Protein AF-A0AAV3A2L7-F1 (afdb_monomer)

Organism: Pyxicephalus adspersus (NCBI:txid30357)

Sequence (156 aa):
MIFSPPSEFASISGLPYYWNVETDLVSWLSPHDPSAIIIKSTSKQKESEERSERSERVERIEREDIKERRHNRREEVAPYSKSRKGRKEEDIDPMDPSAYSDAPRGTWSTGLPKRNEAKTGADTTAAGPLFQQRPYPSPGAVLRANAEASRAKPVE

Radius of gyration: 35.29 Å; Cα contacts (8 Å, |Δi|>4): 68; chains: 1; bounding box: 74×68×75 Å

pLDDT: mean 72.98, std 12.62, range [43.06, 96.06]

Secondary structure (DSSP, 8-state):
-------S--TTT----EEETTTTEEESS-TTSTT---EE-HHHHHHHHHHHHHHHHHHHHHHHHHHHHHHHHHHHH-SS---TTTTTSS---TTSHHHHS------TTTTPPPTTTTTS-S-TT--S-----PPPPPHHHHHHHHHHHHHTS---

Foldseek 3Di:
DDFDDDDDDPVPPSQDWTADPVQQWTWSDDPPDPPTDIDHDPVVVVVVVVVVVVVVVVVVVVVVVVVVVVVVVVQVPDPDRDPPPPCDPPVDPPPPCVNVDPPDPDDPCVPPDPPVPPPPVDDPPDPDDPPDDDPDDDPVVVVVVVVVVVVPDDDD

Solvent-accessible surface area (backbone atoms only — not comparable to full-atom values): 10363 Å² total; per-residue (Å²): 135,87,74,75,78,81,81,73,80,53,93,85,74,79,59,67,68,44,69,37,86,92,74,47,33,36,25,75,43,57,93,86,42,94,82,44,63,78,38,71,47,72,76,60,55,53,58,57,50,56,53,48,54,54,50,55,54,51,55,52,51,52,56,47,52,55,50,49,54,56,49,51,56,54,56,74,70,40,96,66,78,75,74,90,80,70,72,73,75,84,66,53,52,95,80,42,65,64,60,82,41,91,54,82,91,64,59,98,63,63,89,56,74,56,91,84,60,63,81,53,94,62,72,85,83,62,90,66,90,75,88,66,85,69,80,79,75,54,74,69,55,52,52,48,51,52,54,50,54,59,68,68,52,80,85,128

Structure (mmCIF, N/CA/C/O backbone):
data_AF-A0AAV3A2L7-F1
#
_entry.id   AF-A0AAV3A2L7-F1
#
loop_
_atom_site.group_PDB
_atom_site.id
_atom_site.type_symbol
_atom_site.label_atom_id
_atom_site.label_alt_id
_atom_site.label_comp_id
_atom_site.label_asym_id
_atom_site.label_entity_id
_atom_site.label_seq_id
_atom_site.pdbx_PDB_ins_code
_atom_site.Cartn_x
_atom_site.Cartn_y
_atom_site.Cartn_z
_atom_site.occupancy
_atom_site.B_iso_or_equiv
_atom_site.auth_seq_id
_atom_site.auth_comp_id
_atom_site.auth_asym_id
_atom_site.auth_atom_id
_atom_site.pdbx_PDB_model_num
ATOM 1 N N . MET A 1 1 ? -17.683 -6.023 40.963 1.00 47.81 1 MET A N 1
ATOM 2 C CA . MET A 1 1 ? -18.110 -4.970 40.022 1.00 47.81 1 MET A CA 1
ATOM 3 C C . MET A 1 1 ? -19.477 -4.509 40.484 1.00 47.81 1 MET A C 1
ATOM 5 O O . MET A 1 1 ? -20.425 -5.275 40.376 1.00 47.81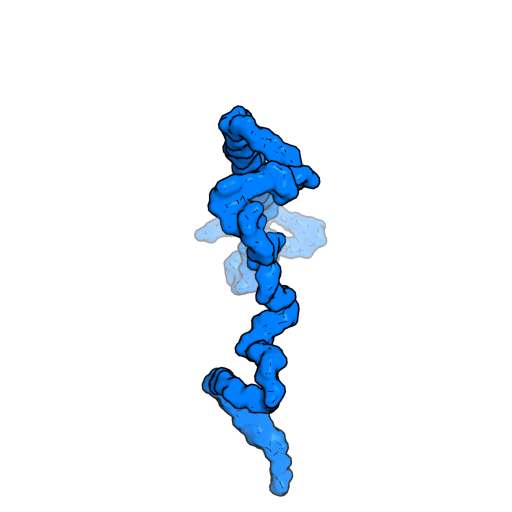 1 MET A O 1
ATOM 9 N N . ILE A 1 2 ? -19.545 -3.354 41.145 1.00 44.62 2 ILE A N 1
ATOM 10 C CA . ILE A 1 2 ? -20.780 -2.842 41.747 1.00 44.62 2 ILE A CA 1
ATOM 11 C C . ILE A 1 2 ? -21.419 -1.927 40.702 1.00 44.62 2 ILE A C 1
ATOM 13 O O . ILE A 1 2 ? -20.983 -0.799 40.510 1.00 44.62 2 ILE A O 1
ATOM 17 N N . PHE A 1 3 ? -22.400 -2.442 39.965 1.00 54.06 3 PHE A N 1
ATOM 18 C CA . PHE A 1 3 ? -23.210 -1.618 39.072 1.00 54.06 3 PHE A CA 1
ATOM 19 C C . PHE A 1 3 ? -24.296 -0.953 39.922 1.00 54.06 3 PHE A C 1
ATOM 21 O O . PHE A 1 3 ? -25.145 -1.643 40.486 1.00 54.06 3 PHE A O 1
ATOM 28 N N . SER A 1 4 ? -24.230 0.371 40.077 1.00 43.62 4 SER A N 1
ATOM 29 C CA . SER A 1 4 ? -25.264 1.131 40.791 1.00 43.62 4 SER A CA 1
ATOM 30 C C . SER A 1 4 ? -26.637 0.942 40.128 1.00 43.62 4 SER A C 1
ATOM 32 O O . SER A 1 4 ? -26.709 0.922 38.896 1.00 43.62 4 SER A O 1
ATOM 34 N N . PRO A 1 5 ? -27.729 0.822 40.909 1.00 55.12 5 PRO A N 1
ATOM 35 C CA . PRO A 1 5 ? -29.084 0.753 40.366 1.00 55.12 5 PRO A CA 1
ATOM 36 C C . PRO A 1 5 ? -29.452 2.062 39.641 1.00 55.12 5 PRO A C 1
ATOM 38 O O . PRO A 1 5 ? -28.881 3.110 39.955 1.00 55.12 5 PRO A O 1
ATOM 41 N N . PRO A 1 6 ? -30.384 2.024 38.669 1.00 54.00 6 PRO A N 1
ATOM 42 C CA . PRO A 1 6 ? -30.578 3.114 37.723 1.00 54.00 6 PRO A CA 1
ATOM 43 C C . PRO A 1 6 ? -31.225 4.318 38.411 1.00 54.00 6 PRO A C 1
ATOM 45 O O . PRO A 1 6 ? -32.428 4.340 38.672 1.00 54.00 6 PRO A O 1
ATOM 48 N N . SER A 1 7 ? -30.422 5.342 38.688 1.00 56.91 7 SER A N 1
ATOM 49 C CA . SER A 1 7 ? -30.924 6.705 38.775 1.00 56.91 7 SER A CA 1
ATOM 50 C C . SER A 1 7 ? -31.159 7.190 37.347 1.00 56.91 7 SER A C 1
ATOM 52 O O . SER A 1 7 ? -30.213 7.264 36.569 1.00 56.91 7 SER A O 1
ATOM 54 N N . GLU A 1 8 ? -32.408 7.540 37.055 1.00 49.69 8 GLU A N 1
ATOM 55 C CA . GLU A 1 8 ? -32.864 8.264 35.861 1.00 49.69 8 GLU A CA 1
ATOM 56 C C . GLU A 1 8 ? -33.231 7.387 34.653 1.00 49.69 8 GLU A C 1
ATOM 58 O O . GLU A 1 8 ? -32.420 6.955 33.838 1.00 49.69 8 GLU A O 1
ATOM 63 N N . PHE A 1 9 ? -34.541 7.164 34.533 1.00 43.06 9 PHE A N 1
ATOM 64 C CA . PHE A 1 9 ? -35.196 6.756 33.299 1.00 43.06 9 PHE A CA 1
ATOM 65 C C . PHE A 1 9 ? -34.806 7.717 32.166 1.00 43.06 9 PHE A C 1
ATOM 67 O O . PHE A 1 9 ? -35.093 8.911 32.236 1.00 43.06 9 PHE A O 1
ATOM 74 N N . ALA A 1 10 ? -34.222 7.202 31.084 1.00 43.53 10 ALA A N 1
ATOM 75 C CA . ALA A 1 10 ? -34.148 7.942 29.832 1.00 43.53 10 ALA A CA 1
ATOM 76 C C . ALA A 1 10 ? -35.570 8.048 29.243 1.00 43.53 10 ALA A C 1
ATOM 78 O O . ALA A 1 10 ? -36.101 7.093 28.669 1.00 43.53 10 ALA A O 1
ATOM 79 N N . SER A 1 11 ? -36.199 9.215 29.410 1.00 56.25 11 SER A N 1
ATOM 80 C CA . SER A 1 11 ? -37.611 9.524 29.105 1.00 56.25 11 SER A CA 1
ATOM 81 C C . SER A 1 11 ? -38.033 9.448 27.625 1.00 56.25 11 SER A C 1
ATOM 83 O O . SER A 1 11 ? -39.059 10.013 27.259 1.00 56.25 11 SER A O 1
ATOM 85 N N . ILE A 1 12 ? -37.280 8.768 26.758 1.00 55.81 12 ILE A N 1
ATOM 86 C CA . ILE A 1 12 ? -37.614 8.615 25.330 1.00 55.81 12 ILE A CA 1
ATOM 87 C C . ILE A 1 12 ? -37.952 7.171 24.938 1.00 55.81 12 ILE A C 1
ATOM 89 O O . ILE A 1 12 ? -38.679 6.975 23.969 1.00 55.81 12 ILE A O 1
ATOM 93 N N . SER A 1 13 ? -37.502 6.156 25.682 1.00 60.88 13 SER A N 1
ATOM 94 C CA . SER A 1 13 ? -37.734 4.753 25.293 1.00 60.88 13 SER A CA 1
ATOM 95 C C . SER A 1 13 ? -38.118 3.810 26.431 1.00 60.88 13 SER A C 1
ATOM 97 O O . SER A 1 13 ? -38.506 2.679 26.152 1.00 60.88 13 SER A O 1
ATOM 99 N N . GLY A 1 14 ? -38.028 4.231 27.701 1.00 62.59 14 GLY A N 1
ATOM 100 C CA . GLY A 1 14 ? -38.350 3.376 28.856 1.00 62.59 14 GLY A CA 1
ATOM 101 C C . GLY A 1 14 ? -37.460 2.131 28.995 1.00 62.59 14 GLY A C 1
ATOM 102 O O . GLY A 1 14 ? -37.709 1.295 29.861 1.00 62.59 14 GLY A O 1
ATOM 103 N N . LEU A 1 15 ? -36.430 2.002 28.155 1.00 64.88 15 LEU A N 1
ATOM 104 C CA . LEU A 1 15 ? -35.477 0.904 28.188 1.00 64.88 15 LEU A CA 1
ATOM 105 C C . LEU A 1 15 ? -34.400 1.196 29.243 1.00 64.88 15 LEU A C 1
ATOM 107 O O . LEU A 1 15 ? -33.892 2.321 29.296 1.00 64.88 15 LEU A O 1
ATOM 111 N N . PRO A 1 16 ? -34.048 0.212 30.087 1.00 77.94 16 PRO A N 1
ATOM 112 C CA . PRO A 1 16 ? -33.023 0.388 31.103 1.00 77.94 16 PRO A CA 1
ATOM 113 C C . PRO A 1 16 ? -31.659 0.632 30.444 1.00 77.94 16 PRO A C 1
ATOM 115 O O . PRO A 1 16 ? -31.249 -0.091 29.539 1.00 77.94 16 PRO A O 1
ATOM 118 N N . TYR A 1 17 ? -30.957 1.661 30.912 1.00 79.06 17 TYR A N 1
ATOM 119 C CA . TYR A 1 17 ? -29.618 2.022 30.458 1.00 79.06 17 TYR A CA 1
ATOM 120 C C . TYR A 1 17 ? -28.615 1.757 31.580 1.00 79.06 17 TYR A C 1
ATOM 122 O O . TYR A 1 17 ? -28.832 2.173 32.719 1.00 79.06 17 TYR A O 1
ATOM 130 N N . TYR A 1 18 ? -27.522 1.064 31.263 1.00 81.94 18 TYR A N 1
ATOM 131 C CA . TYR A 1 18 ? -26.485 0.705 32.222 1.00 81.94 18 TYR A CA 1
ATOM 132 C C . TYR A 1 18 ? -25.176 1.394 31.843 1.00 81.94 18 TYR A C 1
ATOM 134 O O . TYR A 1 18 ? -24.656 1.237 30.738 1.00 81.94 18 TYR A O 1
ATOM 142 N N . TRP A 1 19 ? -24.627 2.147 32.793 1.00 85.62 19 TRP A N 1
ATOM 143 C CA . TRP A 1 19 ? -23.333 2.806 32.668 1.00 85.62 19 TRP A CA 1
ATOM 144 C C . TRP A 1 19 ? -22.433 2.406 33.831 1.00 85.62 19 TRP A C 1
ATOM 146 O O . TRP A 1 19 ? -22.865 2.323 34.983 1.00 85.62 19 TRP A O 1
ATOM 156 N N . ASN A 1 20 ? -21.173 2.124 33.529 1.00 81.69 20 ASN A N 1
ATOM 157 C CA . ASN A 1 20 ? -20.170 1.830 34.533 1.00 81.69 20 ASN A CA 1
ATOM 158 C C . ASN A 1 20 ? -19.267 3.050 34.709 1.00 81.69 20 ASN A C 1
ATOM 160 O O . ASN A 1 20 ? -18.424 3.333 33.861 1.00 81.69 20 ASN A O 1
ATOM 164 N N . VAL A 1 21 ? -19.434 3.750 35.828 1.00 79.00 21 VAL A N 1
ATOM 165 C CA . VAL A 1 21 ? -18.706 4.992 36.132 1.00 79.00 21 VAL A CA 1
ATOM 166 C C . VAL A 1 21 ? -17.202 4.757 36.328 1.00 79.00 21 VAL A C 1
ATOM 168 O O . VAL A 1 21 ? -16.399 5.632 36.024 1.00 79.00 21 VAL A O 1
ATOM 171 N N . GLU A 1 22 ? -16.799 3.572 36.794 1.00 78.19 22 GLU A N 1
ATOM 172 C CA . GLU A 1 22 ? -15.389 3.243 37.048 1.00 78.19 22 GLU A CA 1
ATOM 173 C C . GLU A 1 22 ? -14.614 2.953 35.754 1.00 78.19 22 GLU A C 1
ATOM 175 O O . GLU A 1 22 ? -13.423 3.241 35.660 1.00 78.19 22 GLU A O 1
ATOM 180 N N . THR A 1 23 ? -15.283 2.370 34.756 1.00 75.56 23 THR A N 1
ATOM 181 C CA . THR A 1 23 ? -14.644 1.871 33.522 1.00 75.56 23 THR A CA 1
ATOM 182 C C . THR A 1 23 ? -15.079 2.600 32.254 1.00 75.56 23 THR A C 1
ATOM 184 O O . THR A 1 23 ? -14.522 2.342 31.188 1.00 75.56 23 THR A O 1
ATOM 187 N N . ASP A 1 24 ? -16.026 3.534 32.363 1.00 78.69 24 ASP A N 1
ATOM 188 C CA . ASP A 1 24 ? -16.586 4.317 31.253 1.00 78.69 24 ASP A CA 1
ATOM 189 C C . ASP A 1 24 ? -17.199 3.439 30.139 1.00 78.69 24 ASP A C 1
ATOM 191 O O . ASP A 1 24 ? -17.139 3.738 28.942 1.00 78.69 24 ASP A O 1
ATOM 195 N N . LEU A 1 25 ? -17.755 2.298 30.556 1.00 83.50 25 LEU A N 1
ATOM 196 C CA . LEU A 1 25 ? -18.403 1.310 29.698 1.00 83.50 25 LEU A CA 1
ATOM 197 C C . LEU A 1 25 ? -19.924 1.474 29.736 1.00 83.50 25 LEU A C 1
ATOM 199 O O . LEU A 1 25 ? -20.502 1.785 30.779 1.00 83.50 25 LEU A O 1
ATOM 203 N N . VAL A 1 26 ? -20.568 1.225 28.598 1.00 85.06 26 VAL A N 1
ATOM 204 C CA . VAL A 1 26 ? -21.999 1.460 28.374 1.00 85.06 26 VAL A CA 1
ATOM 205 C C . VAL A 1 26 ? -22.669 0.207 27.799 1.00 85.06 26 VAL A C 1
ATOM 207 O O . VAL A 1 26 ? -22.128 -0.406 2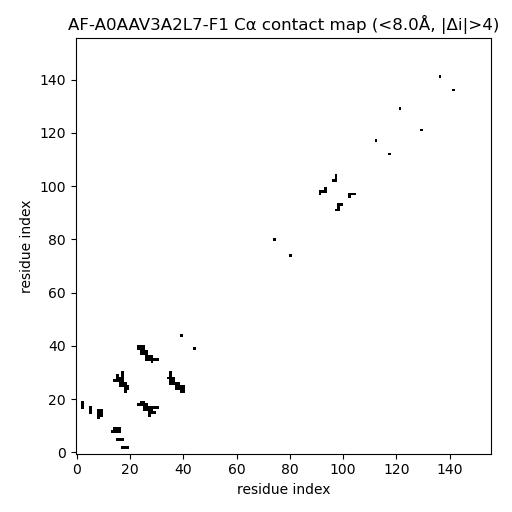6.875 1.00 85.06 26 VAL A O 1
ATOM 210 N N . SER A 1 27 ? -23.855 -0.157 28.312 1.00 83.56 27 SER A N 1
ATOM 211 C CA . SER A 1 27 ? -24.715 -1.211 27.752 1.00 83.56 27 SER A CA 1
ATOM 212 C C . SER A 1 27 ? -26.213 -0.872 27.832 1.00 83.56 27 SER A C 1
ATOM 214 O O . SER A 1 27 ? -26.704 -0.278 28.790 1.00 83.56 27 SER A O 1
ATOM 216 N N . TRP A 1 28 ? -26.963 -1.297 26.811 1.00 84.62 28 TRP A N 1
ATOM 217 C CA . TRP A 1 28 ? -28.432 -1.171 26.738 1.00 84.62 28 TRP A CA 1
ATOM 218 C C . TRP A 1 28 ? -29.177 -2.367 27.356 1.00 84.62 28 TRP A C 1
ATOM 220 O O . TRP A 1 28 ? -30.402 -2.392 27.394 1.00 84.62 28 TRP A O 1
ATOM 230 N N . LEU A 1 29 ? -28.431 -3.380 27.803 1.00 81.56 29 LEU A N 1
ATOM 231 C CA . LEU A 1 29 ? -28.922 -4.598 28.443 1.00 81.56 29 LEU A CA 1
ATOM 232 C C . LEU A 1 29 ? -28.223 -4.775 29.791 1.00 81.56 29 LEU A C 1
ATOM 234 O O . LEU A 1 29 ? -27.123 -4.245 29.994 1.00 81.56 29 LEU A O 1
ATOM 238 N N . SER A 1 30 ? -28.859 -5.523 30.696 1.00 78.69 30 SER A N 1
ATOM 239 C CA . SER A 1 30 ? -28.291 -5.841 32.008 1.00 78.69 30 SER A CA 1
ATOM 240 C C . SER A 1 30 ? -26.896 -6.460 31.849 1.00 78.69 30 SER A C 1
ATOM 242 O O . SER A 1 30 ? -26.737 -7.357 31.025 1.00 78.69 30 SER A O 1
ATOM 244 N N . PRO A 1 31 ? -25.894 -6.072 32.656 1.00 76.19 31 PRO A N 1
ATOM 245 C CA . PRO A 1 31 ? -24.557 -6.674 32.618 1.00 76.19 31 PRO A CA 1
ATOM 246 C C . PRO A 1 31 ? -24.530 -8.190 32.885 1.00 76.19 31 PRO A C 1
ATOM 248 O O . PRO A 1 31 ? -23.514 -8.838 32.647 1.00 76.19 31 PRO A O 1
ATOM 251 N N . HIS A 1 32 ? -25.622 -8.752 33.414 1.00 77.38 32 HIS A N 1
ATOM 252 C CA . HIS A 1 32 ? -25.796 -10.189 33.648 1.00 77.38 32 HIS A CA 1
ATOM 253 C C . HIS A 1 32 ? -26.491 -10.920 32.491 1.00 77.38 32 HIS A C 1
ATOM 255 O O . HIS A 1 32 ? -26.645 -12.139 32.547 1.00 77.38 32 HIS A O 1
ATOM 261 N N . ASP A 1 33 ? -26.923 -10.194 31.461 1.00 78.75 33 ASP A N 1
ATOM 262 C CA . ASP A 1 33 ? -27.515 -10.770 30.262 1.00 78.75 33 ASP A CA 1
ATOM 263 C C . ASP A 1 33 ? -26.399 -11.255 29.314 1.00 78.75 33 ASP A C 1
ATOM 265 O O . ASP A 1 33 ? -25.507 -10.472 28.975 1.00 78.75 33 ASP A O 1
ATOM 269 N N . PRO A 1 34 ? -26.418 -12.519 28.849 1.00 83.56 34 PRO A N 1
ATOM 270 C CA . PRO A 1 34 ? -25.414 -13.038 27.916 1.00 83.56 34 PRO A CA 1
ATOM 271 C C . PRO A 1 34 ? -25.390 -12.312 26.561 1.00 83.56 34 PRO A C 1
ATOM 273 O O . PRO A 1 34 ? -24.420 -12.448 25.819 1.00 83.56 34 PRO A O 1
ATOM 276 N N . SER A 1 35 ? -26.435 -11.555 26.223 1.00 80.69 35 SER A N 1
ATOM 277 C CA . SER A 1 35 ? -26.512 -10.755 24.998 1.00 80.69 35 SER A CA 1
ATOM 278 C C . SER A 1 35 ? -26.026 -9.308 25.166 1.00 80.69 35 SER A C 1
ATOM 280 O O . SER A 1 35 ? -26.038 -8.537 24.204 1.00 80.69 35 SER A O 1
ATOM 282 N N . ALA A 1 36 ? -25.561 -8.924 26.361 1.00 80.75 36 ALA A N 1
ATOM 283 C CA . ALA A 1 36 ? -25.069 -7.579 26.623 1.00 80.75 36 ALA A CA 1
ATOM 284 C C . ALA A 1 36 ? -23.766 -7.280 25.861 1.00 80.75 36 ALA A C 1
ATOM 286 O O . ALA A 1 36 ? -22.713 -7.866 26.111 1.00 80.75 36 ALA A O 1
ATOM 287 N N . ILE A 1 37 ? -23.828 -6.300 24.957 1.00 82.19 37 ILE A N 1
ATOM 288 C CA . ILE A 1 37 ? -22.655 -5.760 24.263 1.00 82.19 37 ILE A CA 1
ATOM 289 C C . ILE A 1 37 ? -22.144 -4.563 25.065 1.00 82.19 37 ILE A C 1
ATOM 291 O O . ILE A 1 37 ? -22.812 -3.532 25.149 1.00 82.19 37 ILE A O 1
ATOM 295 N N . ILE A 1 38 ? -20.960 -4.712 25.657 1.00 81.19 38 ILE A N 1
ATOM 296 C CA . ILE A 1 38 ? -20.311 -3.677 26.462 1.00 81.19 38 ILE A CA 1
ATOM 297 C C . ILE A 1 38 ? -19.385 -2.864 25.554 1.00 81.19 38 ILE A C 1
ATOM 299 O O . ILE A 1 38 ? -18.406 -3.392 25.025 1.00 81.19 38 ILE A O 1
ATOM 303 N N . ILE A 1 39 ? -19.695 -1.582 25.364 1.00 79.56 39 ILE A N 1
ATOM 304 C CA . ILE A 1 39 ? -18.960 -0.686 24.459 1.00 79.56 39 ILE A CA 1
ATOM 305 C C . ILE A 1 39 ? -18.341 0.452 25.277 1.00 79.56 39 ILE A C 1
ATOM 307 O O . ILE A 1 39 ? -18.864 0.837 26.322 1.00 79.56 39 ILE A O 1
ATOM 311 N N . LYS A 1 40 ? -17.206 0.989 24.819 1.00 76.69 40 LYS A N 1
ATOM 312 C CA . LYS A 1 40 ? -16.620 2.211 25.387 1.00 76.69 40 LYS A CA 1
ATOM 313 C C . LYS A 1 40 ? -17.519 3.414 25.104 1.00 76.69 40 LYS A C 1
ATOM 315 O O . LYS A 1 40 ? -18.164 3.471 24.058 1.00 76.69 40 LYS A O 1
ATOM 320 N N . SER A 1 41 ? -17.515 4.393 26.002 1.00 72.50 41 SER A N 1
ATOM 321 C CA . SER A 1 41 ? -18.181 5.671 25.759 1.00 72.50 41 SER A CA 1
ATOM 322 C C . SER A 1 41 ? -17.663 6.322 24.461 1.00 72.50 41 SER A C 1
ATOM 324 O O . SER A 1 41 ? -16.458 6.392 24.192 1.00 72.50 41 SER A O 1
ATOM 326 N N . THR A 1 42 ? -18.583 6.804 23.621 1.00 60.22 42 THR A N 1
ATOM 327 C CA . THR A 1 42 ? -18.242 7.369 22.303 1.00 60.22 42 THR A CA 1
ATOM 328 C C . THR A 1 42 ? -17.423 8.657 22.425 1.00 60.22 42 THR A C 1
ATOM 330 O O . THR A 1 42 ? -16.645 8.993 21.535 1.00 60.22 42 THR A O 1
ATOM 333 N N . SER A 1 43 ? -17.564 9.370 23.546 1.00 62.66 43 SER A N 1
ATOM 334 C CA . SER A 1 43 ? -16.885 10.639 23.812 1.00 62.66 43 SER A CA 1
ATOM 335 C C . SER A 1 43 ? -15.364 10.493 23.886 1.00 62.66 43 SER A C 1
ATOM 337 O O . SER A 1 43 ? -14.652 11.365 23.399 1.00 62.66 43 SER A O 1
ATOM 339 N N . LYS A 1 44 ? -14.848 9.383 24.437 1.00 60.38 44 LYS A N 1
ATOM 340 C CA . LYS A 1 44 ? -13.395 9.178 24.585 1.00 60.38 44 LYS A CA 1
ATOM 341 C C . LYS A 1 44 ? -12.724 8.536 23.375 1.00 60.38 44 LYS A C 1
ATOM 343 O O . LYS A 1 44 ? -11.527 8.729 23.177 1.00 60.38 44 LYS A O 1
ATOM 348 N N . GLN A 1 45 ? -13.472 7.805 22.546 1.00 59.59 45 GLN A N 1
ATOM 349 C CA . GLN A 1 45 ? -12.917 7.230 21.314 1.00 59.59 45 GLN A CA 1
ATOM 350 C C . GLN A 1 45 ? -12.514 8.323 20.317 1.00 59.59 45 GLN A C 1
ATOM 352 O O . GLN A 1 45 ? -11.431 8.252 19.738 1.00 59.59 45 GLN A O 1
ATOM 357 N N . LYS A 1 46 ? -13.322 9.383 20.210 1.00 61.28 46 LYS A N 1
ATOM 358 C CA . LYS A 1 46 ? -13.061 10.506 19.304 1.00 61.28 46 LYS A CA 1
ATOM 359 C C . LYS A 1 46 ? -11.765 11.259 19.632 1.00 61.28 46 LYS A C 1
ATOM 361 O O . LYS A 1 46 ? -10.985 11.562 18.738 1.00 61.28 46 LYS A O 1
ATOM 366 N N . GLU A 1 47 ? -11.490 11.501 20.914 1.00 63.09 47 GLU A N 1
ATOM 367 C CA . GLU A 1 47 ? -10.281 12.218 21.352 1.00 63.09 47 GLU A CA 1
ATOM 368 C C . GLU A 1 47 ? -8.998 11.415 21.071 1.00 63.09 47 GLU A C 1
ATOM 370 O O . GLU A 1 47 ? -7.976 11.965 20.655 1.00 63.09 47 GLU A O 1
ATOM 375 N N . SER A 1 48 ? -9.049 10.090 21.258 1.00 67.62 48 SER A N 1
ATOM 376 C CA . SER A 1 48 ? -7.910 9.212 20.966 1.00 67.62 48 SER A CA 1
ATOM 377 C C . SER A 1 48 ? -7.581 9.131 19.476 1.00 67.62 48 SER A C 1
ATOM 379 O O . SER A 1 48 ? -6.409 9.056 19.107 1.00 67.62 48 SER A O 1
ATOM 381 N N . GLU A 1 49 ? -8.607 9.180 18.632 1.00 69.19 49 GLU A N 1
ATOM 382 C CA . GLU A 1 49 ? -8.487 9.056 17.183 1.00 69.19 49 GLU A CA 1
ATOM 383 C C . GLU A 1 49 ? -7.935 10.354 16.578 1.00 69.19 49 GLU A C 1
ATOM 385 O O . GLU A 1 49 ? -6.926 10.322 15.875 1.00 69.19 49 GLU A O 1
ATOM 390 N N . GLU A 1 50 ? -8.454 11.513 17.000 1.00 71.12 50 GLU A N 1
ATOM 391 C CA . GLU A 1 50 ? -7.925 12.830 16.610 1.00 71.12 50 GLU A CA 1
ATOM 392 C C . GLU A 1 50 ? -6.456 13.023 17.036 1.00 71.12 50 GLU A C 1
ATOM 394 O O . GLU A 1 50 ? -5.643 13.601 16.303 1.00 71.12 50 GLU A O 1
ATOM 399 N N . ARG A 1 51 ? -6.071 12.509 18.212 1.00 75.62 51 ARG A N 1
ATOM 400 C CA . ARG A 1 51 ? -4.676 12.554 18.675 1.00 75.62 51 ARG A CA 1
ATOM 401 C C . ARG A 1 51 ? -3.759 11.666 17.828 1.00 75.62 51 ARG A C 1
ATOM 403 O O . ARG A 1 51 ? -2.620 12.060 17.566 1.00 75.62 51 ARG A O 1
ATOM 410 N N . SER A 1 52 ? -4.250 10.506 17.392 1.00 74.56 52 SER A N 1
ATOM 411 C CA . SER A 1 52 ? -3.524 9.588 16.508 1.00 74.56 52 SER A CA 1
ATOM 412 C C . SER A 1 52 ? -3.308 10.207 15.126 1.00 74.56 52 SER A C 1
ATOM 414 O O . SER A 1 52 ? -2.175 10.273 14.650 1.00 74.56 52 SER A O 1
ATOM 416 N N . GLU A 1 53 ? -4.356 10.771 14.522 1.00 78.00 53 GLU A N 1
ATOM 417 C CA . GLU A 1 53 ? -4.278 11.425 13.210 1.00 78.00 53 GLU A CA 1
ATOM 418 C C . GLU A 1 53 ? -3.313 12.616 13.209 1.00 78.00 53 GLU A C 1
ATOM 420 O O . GLU A 1 53 ? -2.532 12.815 12.270 1.00 78.00 53 GLU A O 1
ATOM 425 N N . ARG A 1 54 ? -3.319 13.407 14.291 1.00 82.81 54 ARG A N 1
ATOM 426 C CA . ARG A 1 54 ? -2.380 14.522 14.453 1.00 82.81 54 ARG A CA 1
ATOM 427 C C . ARG A 1 54 ? -0.933 14.033 14.519 1.00 82.81 54 ARG A C 1
ATOM 429 O O . ARG A 1 54 ? -0.068 14.661 13.911 1.00 82.81 54 ARG A O 1
ATOM 436 N N . SER A 1 55 ? -0.679 12.926 15.217 1.00 82.44 55 SER A N 1
ATOM 437 C CA . SER A 1 55 ? 0.651 12.309 15.304 1.00 82.44 55 SER A CA 1
ATOM 438 C C . SER A 1 55 ? 1.136 11.815 13.939 1.00 82.44 55 SER A C 1
ATOM 440 O O . SER A 1 55 ? 2.253 12.123 13.527 1.00 82.44 55 SER A O 1
ATOM 442 N N . GLU A 1 56 ? 0.282 11.124 13.182 1.00 85.50 56 GLU A N 1
ATOM 443 C CA . GLU A 1 56 ? 0.630 10.625 11.846 1.00 85.50 56 GLU A CA 1
ATOM 444 C C . GLU A 1 56 ? 0.928 11.747 10.847 1.00 85.50 56 GLU A C 1
ATOM 446 O O . GLU A 1 56 ? 1.816 11.623 9.995 1.00 85.50 56 GLU A O 1
ATOM 451 N N . ARG A 1 57 ? 0.190 12.859 10.939 1.00 86.50 57 ARG A N 1
ATOM 452 C CA . ARG A 1 57 ? 0.405 14.023 10.076 1.00 86.50 57 ARG A CA 1
ATOM 453 C C . ARG A 1 57 ? 1.763 14.669 10.337 1.00 86.50 57 ARG A C 1
ATOM 455 O O . ARG A 1 57 ? 2.433 15.046 9.379 1.00 86.50 57 ARG A O 1
ATOM 462 N N . VAL A 1 58 ? 2.178 14.755 11.602 1.00 89.06 58 VAL A N 1
ATOM 463 C CA . VAL A 1 58 ? 3.498 15.277 11.989 1.00 89.06 58 VAL A CA 1
ATOM 464 C C . VAL A 1 58 ? 4.613 14.372 11.463 1.00 89.06 58 VAL A C 1
ATOM 466 O O . VAL A 1 58 ? 5.511 14.863 10.782 1.00 89.06 58 VAL A O 1
ATOM 469 N N . GLU A 1 59 ? 4.515 13.052 11.647 1.00 88.88 59 GLU A N 1
ATOM 470 C CA . GLU A 1 59 ? 5.530 12.124 11.121 1.00 88.88 59 GLU A CA 1
ATOM 471 C C . GLU A 1 59 ? 5.660 12.174 9.592 1.00 88.88 59 GLU A C 1
ATOM 473 O O . GLU A 1 59 ? 6.746 11.985 9.035 1.00 88.88 59 GLU A O 1
ATOM 478 N N . ARG A 1 60 ? 4.548 12.395 8.879 1.00 89.00 60 ARG A N 1
ATOM 479 C CA . ARG A 1 60 ? 4.569 12.507 7.416 1.00 89.00 60 ARG A CA 1
ATOM 480 C C . ARG A 1 60 ? 5.356 13.739 6.970 1.00 89.00 60 ARG A C 1
ATOM 482 O O . ARG A 1 60 ? 6.185 13.609 6.073 1.00 89.00 60 ARG A O 1
ATOM 489 N N . ILE A 1 61 ? 5.139 14.876 7.632 1.00 90.38 61 ILE A N 1
ATOM 490 C CA . ILE A 1 61 ? 5.850 16.134 7.364 1.00 90.38 61 ILE A CA 1
ATOM 491 C C . ILE A 1 61 ? 7.346 15.977 7.664 1.00 90.38 61 ILE A C 1
ATOM 493 O O . ILE A 1 61 ? 8.173 16.339 6.833 1.00 90.38 61 ILE A O 1
ATOM 497 N N . GLU A 1 62 ? 7.714 15.360 8.789 1.00 89.56 62 GLU A N 1
ATOM 498 C CA . GLU A 1 62 ? 9.127 15.121 9.121 1.00 89.56 62 GLU A CA 1
ATOM 499 C C . GLU A 1 62 ? 9.824 14.224 8.089 1.00 89.56 62 GLU A C 1
ATOM 501 O O . GLU A 1 62 ? 10.950 14.496 7.667 1.00 89.56 62 GLU A O 1
ATOM 506 N N . ARG A 1 63 ? 9.155 13.163 7.618 1.00 88.62 63 ARG A N 1
ATOM 507 C CA . ARG A 1 63 ? 9.711 12.299 6.563 1.00 88.62 63 ARG A CA 1
ATOM 508 C C . ARG A 1 63 ? 9.892 13.031 5.237 1.00 88.62 63 ARG A C 1
ATOM 510 O O . ARG A 1 63 ? 10.794 12.664 4.480 1.00 88.62 63 ARG A O 1
ATOM 517 N N . GLU A 1 64 ? 9.035 13.996 4.928 1.00 89.12 64 GLU A N 1
ATOM 518 C CA . GLU A 1 64 ? 9.157 14.825 3.729 1.00 89.12 64 GLU A CA 1
ATOM 519 C C . GLU A 1 64 ? 10.319 15.817 3.855 1.00 89.12 64 GLU A C 1
ATOM 521 O O . GLU A 1 64 ? 11.178 15.815 2.973 1.00 89.12 64 GLU A O 1
ATOM 526 N N . ASP A 1 65 ? 10.453 16.520 4.985 1.00 90.19 65 ASP A N 1
ATOM 527 C CA . ASP A 1 65 ? 11.567 17.453 5.243 1.00 90.19 65 ASP A CA 1
ATOM 528 C C . ASP A 1 65 ? 12.934 16.750 5.156 1.00 90.19 65 ASP A C 1
ATOM 530 O O . ASP A 1 65 ? 13.878 17.231 4.525 1.00 90.19 65 ASP A O 1
ATOM 534 N N . ILE A 1 66 ? 13.038 15.532 5.703 1.00 87.62 66 ILE A N 1
ATOM 535 C CA . ILE A 1 66 ? 14.268 14.728 5.631 1.00 87.62 66 ILE A CA 1
ATOM 536 C C . ILE A 1 66 ? 14.617 14.366 4.180 1.00 87.62 66 ILE A C 1
ATOM 538 O O . ILE A 1 66 ? 15.796 14.354 3.805 1.00 87.62 66 ILE A O 1
ATOM 542 N N . LYS A 1 67 ? 13.620 14.027 3.355 1.00 89.50 67 LYS A N 1
ATOM 543 C CA . LYS A 1 67 ? 13.842 13.700 1.937 1.00 89.50 67 LYS A CA 1
ATOM 544 C C . LYS A 1 67 ? 14.256 14.936 1.154 1.00 89.50 67 LYS A C 1
ATOM 546 O O . LYS A 1 67 ? 15.178 14.841 0.344 1.00 89.50 67 LYS A O 1
ATOM 551 N N . GLU A 1 68 ? 13.624 16.069 1.426 1.00 88.69 68 GLU A N 1
ATOM 552 C CA . GLU A 1 68 ? 13.920 17.344 0.784 1.00 88.69 68 GLU A CA 1
ATOM 553 C C . GLU A 1 68 ? 15.340 17.813 1.110 1.00 88.69 68 GLU A C 1
ATOM 555 O O . GLU A 1 68 ? 16.130 18.054 0.198 1.00 88.69 68 GLU A O 1
ATOM 560 N N . ARG A 1 69 ? 15.745 17.787 2.386 1.00 86.38 69 ARG A N 1
ATOM 561 C CA . ARG A 1 69 ? 17.128 18.085 2.797 1.00 86.38 69 ARG A CA 1
ATOM 562 C C . ARG A 1 69 ? 18.162 17.206 2.101 1.00 86.38 69 ARG A C 1
ATOM 564 O O . ARG A 1 69 ? 19.219 17.688 1.691 1.00 86.38 69 ARG A O 1
ATOM 571 N N . ARG A 1 70 ? 17.879 15.906 1.962 1.00 83.56 70 ARG A N 1
ATOM 572 C CA . ARG A 1 70 ? 18.771 14.968 1.258 1.00 83.56 70 ARG A CA 1
ATOM 573 C C . ARG A 1 70 ? 18.839 15.262 -0.238 1.00 83.56 70 ARG A C 1
ATOM 575 O O . ARG A 1 70 ? 19.916 15.141 -0.818 1.00 83.56 70 ARG A O 1
ATOM 582 N N . HIS A 1 71 ? 17.716 15.625 -0.851 1.00 81.81 71 HIS A N 1
ATOM 583 C CA . HIS A 1 71 ? 17.660 16.004 -2.258 1.00 81.81 71 HIS A CA 1
ATOM 584 C C . HIS A 1 71 ? 18.456 17.284 -2.512 1.00 81.81 71 HIS A C 1
ATOM 586 O O . HIS A 1 71 ? 19.336 17.290 -3.367 1.00 81.81 71 HIS A O 1
ATOM 592 N N . ASN A 1 72 ? 18.233 18.316 -1.699 1.00 80.00 72 ASN A N 1
ATOM 593 C CA . ASN A 1 72 ? 18.868 19.618 -1.864 1.00 80.00 72 ASN A CA 1
ATOM 594 C C . ASN A 1 72 ? 20.392 19.536 -1.687 1.00 80.00 72 ASN A C 1
ATOM 596 O O . ASN A 1 72 ? 21.143 20.031 -2.519 1.00 80.00 72 ASN A O 1
ATOM 600 N N . ARG A 1 73 ? 20.865 18.784 -0.680 1.00 79.69 73 ARG A N 1
ATOM 601 C CA . ARG A 1 73 ? 22.304 18.523 -0.492 1.00 79.69 7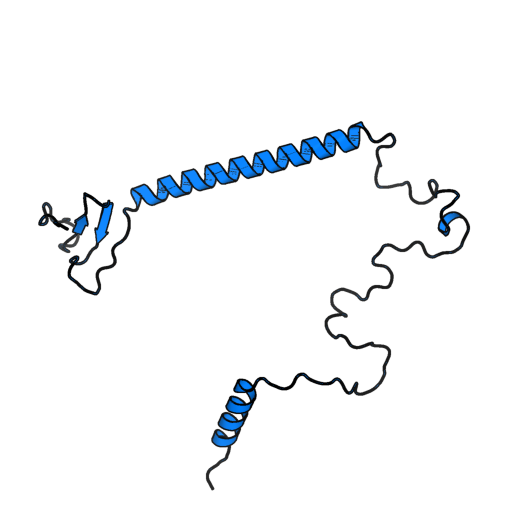3 ARG A CA 1
ATOM 602 C C . ARG A 1 73 ? 22.924 17.781 -1.681 1.00 79.69 73 ARG A C 1
ATOM 604 O O . ARG A 1 73 ? 24.094 17.974 -1.997 1.00 79.69 73 ARG A O 1
ATOM 611 N N . ARG A 1 74 ? 22.162 16.896 -2.327 1.00 77.19 74 ARG A N 1
ATOM 612 C CA . ARG A 1 74 ? 22.628 16.154 -3.504 1.00 77.19 74 ARG A CA 1
ATOM 613 C C . ARG A 1 74 ? 22.697 17.042 -4.744 1.00 77.19 74 ARG A C 1
ATOM 615 O O . ARG A 1 74 ? 23.588 16.834 -5.561 1.00 77.19 74 ARG A O 1
ATOM 622 N N . GLU A 1 75 ? 21.773 17.984 -4.894 1.00 73.81 75 GLU A N 1
ATOM 623 C CA . GLU A 1 75 ? 21.772 18.930 -6.012 1.00 73.81 75 GLU A CA 1
ATOM 624 C C . GLU A 1 75 ? 22.848 20.007 -5.864 1.00 73.81 75 GLU A C 1
ATOM 626 O O . GLU A 1 75 ? 23.529 20.296 -6.842 1.00 73.81 75 GLU A O 1
ATOM 631 N N . GLU A 1 76 ? 23.065 20.524 -4.653 1.00 68.38 76 GLU A N 1
ATOM 632 C CA . GLU A 1 76 ? 24.083 21.543 -4.366 1.00 68.38 76 GLU A CA 1
ATOM 633 C C . GLU A 1 76 ? 25.515 21.030 -4.604 1.00 68.38 76 GLU A C 1
ATOM 635 O O . GLU A 1 76 ? 26.358 21.739 -5.146 1.00 68.38 76 GLU A O 1
ATOM 640 N N . VAL A 1 77 ? 25.793 19.775 -4.233 1.00 70.75 77 VAL A N 1
ATOM 641 C CA . VAL A 1 77 ? 27.139 19.178 -4.332 1.00 70.75 77 VAL A CA 1
ATOM 642 C C . VAL A 1 77 ? 27.423 18.597 -5.724 1.00 70.75 77 VAL A C 1
ATOM 644 O O . VAL A 1 77 ? 28.566 18.265 -6.032 1.00 70.75 77 VAL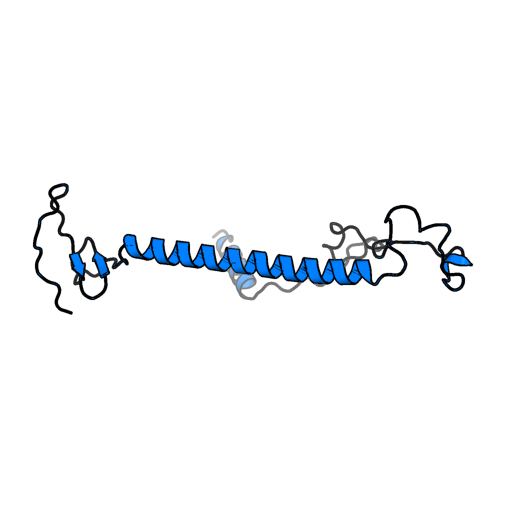 A O 1
ATOM 647 N N . ALA A 1 78 ? 26.419 18.449 -6.591 1.00 69.88 78 ALA A N 1
ATOM 648 C CA . ALA A 1 78 ? 26.625 17.863 -7.910 1.00 69.88 78 ALA A CA 1
ATOM 649 C C . ALA A 1 78 ? 27.238 18.898 -8.880 1.00 69.88 78 ALA A C 1
ATOM 651 O O . ALA A 1 78 ? 26.539 19.822 -9.292 1.00 69.88 78 ALA A O 1
ATOM 652 N N . PRO A 1 79 ? 28.486 18.713 -9.363 1.00 61.41 79 PRO A N 1
ATOM 653 C CA . PRO A 1 79 ? 29.166 19.673 -10.244 1.00 61.41 79 PRO A CA 1
ATOM 654 C C . PRO A 1 79 ? 28.555 19.777 -11.652 1.00 61.41 79 PRO A C 1
ATOM 656 O O . PRO A 1 79 ? 29.040 20.527 -12.491 1.00 61.41 79 PRO A O 1
ATOM 659 N N . TYR A 1 80 ? 27.485 19.030 -11.935 1.00 56.25 80 TYR A N 1
ATOM 660 C CA . TYR A 1 80 ? 26.711 19.183 -13.155 1.00 56.25 80 TYR A CA 1
ATOM 661 C C . TYR A 1 80 ? 25.240 18.865 -12.867 1.00 56.25 80 TYR A C 1
ATOM 663 O O . TYR A 1 80 ? 24.813 17.705 -12.901 1.00 56.25 80 TYR A O 1
ATOM 671 N N . SER A 1 81 ? 24.443 19.907 -12.631 1.00 58.97 81 SER A N 1
ATOM 672 C CA . SER A 1 81 ? 22.987 19.804 -12.559 1.00 58.97 81 SER A CA 1
ATOM 673 C C . SER A 1 81 ? 22.444 19.237 -13.882 1.00 58.97 81 SER A C 1
ATOM 675 O O . SER A 1 81 ? 22.631 19.769 -14.979 1.00 58.97 81 SER A O 1
ATOM 677 N N . LYS A 1 82 ? 21.830 18.051 -13.827 1.00 59.12 82 LYS A N 1
ATOM 678 C CA . LYS A 1 82 ? 21.269 17.389 -15.012 1.00 59.12 82 LYS A CA 1
ATOM 679 C C . LYS A 1 82 ? 19.941 18.048 -15.377 1.00 59.12 82 LYS A C 1
ATOM 681 O O . LYS A 1 82 ? 18.888 17.586 -14.945 1.00 59.12 82 LYS A O 1
ATOM 686 N N . SER A 1 83 ? 19.983 19.053 -16.254 1.00 55.59 83 SER A N 1
ATOM 687 C CA . SER A 1 83 ? 18.836 19.351 -17.118 1.00 55.59 83 SER A CA 1
ATOM 688 C C . SER A 1 83 ? 18.536 18.091 -17.941 1.00 55.59 83 SER A C 1
ATOM 690 O O . SER A 1 83 ? 19.316 17.654 -18.788 1.00 55.59 83 SER A O 1
ATOM 692 N N . ARG A 1 84 ? 17.445 17.411 -17.586 1.00 58.81 84 ARG A N 1
ATOM 693 C CA . ARG A 1 84 ? 17.144 16.007 -17.915 1.00 58.81 84 ARG A CA 1
ATOM 694 C C . ARG A 1 84 ? 16.769 15.723 -19.378 1.00 58.81 84 ARG A C 1
ATOM 696 O O . ARG A 1 84 ? 16.203 14.662 -19.634 1.00 58.81 84 ARG A O 1
ATOM 703 N N . LYS A 1 85 ? 17.035 16.611 -20.344 1.00 55.22 85 LYS A N 1
ATOM 704 C CA . LYS A 1 85 ? 16.385 16.483 -21.664 1.00 55.22 85 LYS A CA 1
ATOM 705 C C . LYS A 1 85 ? 17.250 16.588 -22.926 1.00 55.22 85 LYS A C 1
ATOM 707 O O . LYS A 1 85 ? 16.680 16.426 -23.994 1.00 55.22 85 LYS A O 1
ATOM 712 N N . GLY A 1 86 ? 18.577 16.747 -22.829 1.00 54.84 86 GLY A N 1
ATOM 713 C CA . GLY A 1 86 ? 19.448 16.860 -24.024 1.00 54.84 86 GLY A CA 1
ATOM 714 C C . GLY A 1 86 ? 20.764 16.064 -24.033 1.00 54.84 86 GLY A C 1
ATOM 715 O O . GLY A 1 86 ? 21.292 15.781 -25.097 1.00 54.84 86 GLY A O 1
ATOM 716 N N . ARG A 1 87 ? 21.281 15.623 -22.880 1.00 54.91 87 ARG A N 1
ATOM 717 C CA . ARG A 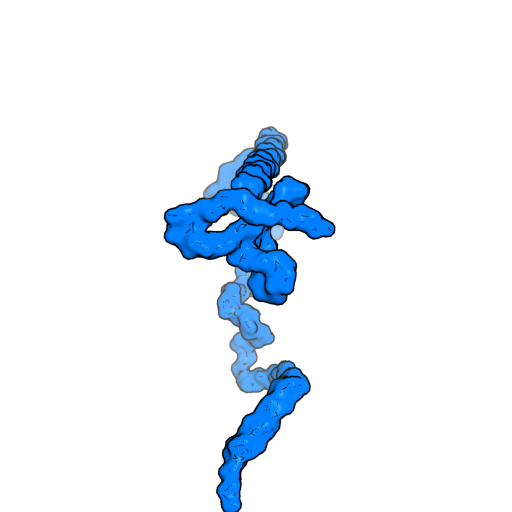1 87 ? 22.631 15.025 -22.735 1.00 54.91 87 ARG A CA 1
ATOM 718 C C . ARG A 1 87 ? 22.785 13.550 -23.136 1.00 54.91 87 ARG A C 1
ATOM 720 O O . ARG A 1 87 ? 23.418 12.777 -22.423 1.00 54.91 87 ARG A O 1
ATOM 727 N N . LYS A 1 88 ? 22.112 13.086 -24.187 1.00 57.28 88 LYS A N 1
ATOM 728 C CA . LYS A 1 88 ? 22.242 11.676 -24.606 1.00 57.28 88 LYS A CA 1
ATOM 729 C C . LYS A 1 88 ? 23.138 11.490 -25.823 1.00 57.28 88 LYS A C 1
ATOM 731 O O . LYS A 1 88 ? 23.674 10.401 -25.966 1.00 57.28 88 LYS A O 1
ATOM 736 N N . GLU A 1 89 ? 23.334 12.492 -26.666 1.00 58.62 89 GLU A N 1
ATOM 737 C CA . GLU A 1 89 ? 24.078 12.301 -27.917 1.00 58.62 89 GLU A CA 1
ATOM 738 C C . GLU A 1 89 ? 25.523 12.814 -27.843 1.00 58.62 89 GLU A C 1
ATOM 740 O O . GLU A 1 89 ? 26.425 12.081 -28.225 1.00 58.62 89 GLU A O 1
ATOM 745 N N . GLU A 1 90 ? 25.761 13.990 -27.251 1.00 57.94 90 GLU A N 1
ATOM 746 C CA . GLU A 1 90 ? 27.093 14.631 -27.236 1.00 57.94 90 GLU A CA 1
ATOM 747 C C . GLU A 1 90 ? 27.934 14.368 -25.967 1.00 57.94 90 GLU A C 1
ATOM 749 O O . GLU A 1 90 ? 29.148 14.536 -25.997 1.00 57.94 90 GLU A O 1
ATOM 754 N N . ASP A 1 91 ? 27.332 13.901 -24.865 1.00 68.62 91 ASP A N 1
ATOM 755 C CA . ASP A 1 91 ? 28.033 13.566 -23.606 1.00 68.62 91 ASP A CA 1
ATOM 756 C C . ASP A 1 91 ? 28.221 12.052 -23.430 1.00 68.62 91 ASP A C 1
ATOM 758 O O . ASP A 1 91 ? 28.000 11.502 -22.342 1.00 68.62 91 ASP A O 1
ATOM 762 N N . ILE A 1 92 ? 28.530 11.337 -24.510 1.00 67.88 92 ILE A N 1
ATOM 763 C CA . ILE A 1 92 ? 28.881 9.928 -24.383 1.00 67.88 92 ILE A CA 1
ATOM 764 C C . ILE A 1 92 ? 30.297 9.851 -23.809 1.00 67.88 92 ILE A C 1
ATOM 766 O O . ILE A 1 92 ? 31.201 10.547 -24.272 1.00 67.88 92 ILE A O 1
ATOM 770 N N . ASP A 1 93 ? 30.479 9.058 -22.755 1.00 77.25 93 ASP A N 1
ATOM 771 C CA . ASP A 1 93 ? 31.808 8.840 -22.196 1.00 77.25 93 ASP A CA 1
ATOM 772 C C . ASP A 1 93 ? 32.694 8.272 -23.318 1.00 77.25 93 ASP A C 1
ATOM 774 O O . ASP A 1 93 ? 32.327 7.253 -23.907 1.00 77.25 93 ASP A O 1
ATOM 778 N N . PRO A 1 94 ? 33.845 8.890 -23.630 1.00 79.56 94 PRO A N 1
ATOM 779 C CA . PRO A 1 94 ? 34.801 8.375 -24.603 1.00 79.56 94 PRO A CA 1
ATOM 780 C C . PRO A 1 94 ? 35.473 7.072 -24.139 1.00 79.56 94 PRO A C 1
ATOM 782 O O . PRO A 1 94 ? 36.528 6.720 -24.646 1.00 79.56 94 PRO A O 1
ATOM 785 N N . MET A 1 95 ? 34.927 6.356 -23.163 1.00 81.69 95 MET A N 1
ATOM 786 C CA . MET A 1 95 ? 35.263 4.977 -22.818 1.00 81.69 95 MET A CA 1
ATOM 787 C C . MET A 1 95 ? 34.020 4.071 -22.726 1.00 81.69 95 MET A C 1
ATOM 789 O O . MET A 1 95 ? 34.154 2.886 -22.421 1.00 81.69 95 MET A O 1
ATOM 793 N N . ASP A 1 96 ? 32.812 4.579 -22.998 1.00 77.69 96 ASP A N 1
ATOM 794 C CA . ASP A 1 96 ? 31.602 3.755 -23.092 1.00 77.69 96 ASP A CA 1
ATOM 795 C C . ASP A 1 96 ? 31.634 2.964 -24.412 1.00 77.69 96 ASP A C 1
ATOM 797 O O . ASP A 1 96 ? 31.841 3.551 -25.476 1.00 77.69 96 ASP A O 1
ATOM 801 N N . PRO A 1 97 ? 31.415 1.639 -24.412 1.00 80.56 97 PRO A N 1
ATOM 802 C CA . PRO A 1 97 ? 31.337 0.861 -25.647 1.00 80.56 97 PRO A CA 1
ATOM 803 C C . PRO A 1 97 ? 30.308 1.416 -26.644 1.00 80.56 97 PRO A C 1
ATOM 805 O O . PRO A 1 97 ? 30.535 1.328 -27.849 1.00 80.56 97 PRO A O 1
ATOM 808 N N . SER A 1 98 ? 29.229 2.053 -26.183 1.00 78.19 98 SER A N 1
ATOM 809 C CA . SER A 1 98 ? 28.233 2.700 -27.055 1.00 78.19 98 SER A CA 1
ATOM 810 C C . SER A 1 98 ? 28.748 3.971 -27.748 1.00 78.19 98 SER A C 1
ATOM 812 O O . SER A 1 98 ? 28.077 4.493 -28.634 1.00 78.19 98 SER A O 1
ATOM 814 N N . ALA A 1 99 ? 29.896 4.504 -27.317 1.00 80.06 99 ALA A N 1
ATOM 815 C CA . ALA A 1 99 ? 30.550 5.671 -27.907 1.00 80.06 99 ALA A CA 1
ATOM 816 C C . ALA A 1 99 ? 31.337 5.337 -29.178 1.00 80.06 99 ALA A C 1
ATOM 818 O O . ALA A 1 99 ? 31.444 6.173 -30.070 1.00 80.06 99 ALA A O 1
ATOM 819 N N . TYR A 1 100 ? 31.888 4.123 -29.257 1.00 73.56 100 TYR A N 1
ATOM 820 C CA . TYR A 1 100 ? 32.729 3.687 -30.378 1.00 73.56 100 TYR A CA 1
ATOM 821 C C . TYR A 1 100 ? 32.149 2.525 -31.179 1.00 73.56 100 TYR A C 1
ATOM 823 O O . TYR A 1 100 ? 32.684 2.194 -32.235 1.00 73.56 100 TYR A O 1
ATOM 831 N N . SER A 1 101 ? 31.095 1.875 -30.685 1.00 78.56 101 SER A N 1
ATOM 832 C CA . SER A 1 101 ? 30.456 0.747 -31.362 1.00 78.56 101 SER A CA 1
ATOM 833 C C . SER A 1 101 ? 28.983 1.016 -31.639 1.00 78.56 101 SER A C 1
ATOM 835 O O . SER A 1 101 ? 28.346 1.811 -30.953 1.00 78.56 101 SER A O 1
ATOM 837 N N . ASP A 1 102 ? 28.424 0.282 -32.602 1.00 76.88 102 ASP A N 1
AT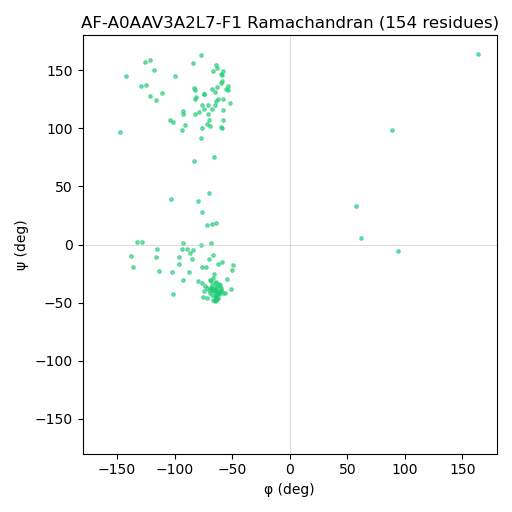OM 838 C CA . ASP A 1 102 ? 26.991 0.282 -32.934 1.00 76.88 102 ASP A CA 1
ATOM 839 C C . ASP A 1 102 ? 26.158 -0.526 -31.914 1.00 76.88 102 ASP A C 1
ATOM 841 O O . ASP A 1 102 ? 25.137 -1.140 -32.228 1.00 76.88 102 ASP A O 1
ATOM 845 N N . ALA A 1 103 ? 26.638 -0.603 -30.668 1.00 78.25 103 ALA A N 1
ATOM 846 C CA . ALA A 1 103 ? 25.928 -1.279 -29.601 1.00 78.25 103 ALA A CA 1
ATOM 847 C C . ALA A 1 103 ? 24.583 -0.568 -29.369 1.00 78.25 103 ALA A C 1
ATOM 849 O O . ALA A 1 103 ? 24.549 0.645 -29.133 1.00 78.25 103 ALA A O 1
ATOM 850 N N . PRO A 1 104 ? 23.453 -1.297 -29.415 1.00 70.19 104 PRO A N 1
ATOM 851 C CA . PRO A 1 104 ? 22.142 -0.683 -29.312 1.00 70.19 104 PRO A CA 1
ATOM 852 C C . PRO A 1 104 ? 21.966 -0.026 -27.942 1.00 70.19 104 PRO A C 1
ATOM 854 O O . PRO A 1 104 ? 22.048 -0.664 -26.891 1.00 70.19 104 PRO A O 1
ATOM 857 N N . ARG A 1 105 ? 21.669 1.273 -27.956 1.00 72.06 105 ARG A N 1
ATOM 858 C CA . ARG A 1 105 ? 21.497 2.100 -26.756 1.00 72.06 105 ARG A CA 1
ATOM 859 C C . ARG A 1 105 ? 20.087 1.950 -26.189 1.00 72.06 105 ARG A C 1
ATOM 861 O O . ARG A 1 105 ? 19.243 2.838 -26.308 1.00 72.06 105 ARG A O 1
ATOM 868 N N . GLY A 1 106 ? 19.817 0.790 -25.606 1.00 73.75 106 GLY A N 1
ATOM 869 C CA . GLY A 1 106 ? 18.536 0.470 -24.988 1.00 73.75 106 GLY A CA 1
ATOM 870 C C . GLY A 1 106 ? 18.396 0.960 -23.542 1.00 73.75 106 GLY A C 1
ATOM 871 O O . GLY A 1 106 ? 19.374 1.174 -22.830 1.00 73.75 106 GLY A O 1
ATOM 872 N N . THR A 1 107 ? 17.162 1.151 -23.075 1.00 78.44 107 THR A N 1
ATOM 873 C CA . THR A 1 107 ? 16.875 1.243 -21.633 1.00 78.44 107 THR A CA 1
ATOM 874 C C . THR A 1 107 ? 16.884 -0.154 -21.019 1.00 78.44 107 THR A C 1
ATOM 876 O O . THR A 1 107 ? 16.707 -1.132 -21.723 1.00 78.44 107 THR A O 1
ATOM 879 N N . TRP A 1 108 ? 16.979 -0.283 -19.694 1.00 72.19 108 TRP A N 1
ATOM 880 C CA . TRP A 1 108 ? 16.904 -1.587 -19.002 1.00 72.19 108 TRP A CA 1
ATOM 881 C C . TRP A 1 108 ? 15.698 -2.465 -19.414 1.00 72.19 108 TRP A C 1
ATOM 883 O O . TRP A 1 108 ? 15.705 -3.676 -19.246 1.00 72.19 108 TRP A O 1
ATOM 893 N N . SER A 1 109 ? 14.641 -1.857 -19.954 1.00 72.81 109 SER A N 1
ATOM 894 C CA . SER A 1 109 ? 13.446 -2.530 -20.465 1.00 72.81 109 SER A CA 1
ATOM 895 C C . SER A 1 109 ? 13.521 -2.997 -21.926 1.00 72.81 109 SER A C 1
ATOM 897 O O . SER A 1 109 ? 12.581 -3.640 -22.388 1.00 72.81 109 SER A O 1
ATOM 899 N N . THR A 1 110 ? 14.562 -2.662 -22.691 1.00 77.44 110 THR A N 1
ATOM 900 C CA . THR A 1 110 ? 14.681 -3.113 -24.083 1.00 77.44 110 THR A CA 1
ATOM 901 C C . THR A 1 110 ? 14.984 -4.602 -24.118 1.00 77.44 110 THR A C 1
ATOM 903 O O . THR A 1 110 ? 15.992 -5.038 -23.572 1.00 77.44 110 THR A O 1
ATOM 906 N N . GLY A 1 111 ? 14.097 -5.374 -24.747 1.00 70.25 111 GLY A N 1
ATOM 907 C CA . GLY A 1 111 ? 14.179 -6.835 -24.808 1.00 70.25 111 GLY A CA 1
ATOM 908 C C . GLY A 1 111 ? 13.380 -7.569 -23.725 1.00 70.25 111 GLY A C 1
ATOM 909 O O . GLY A 1 111 ? 13.273 -8.788 -23.799 1.00 70.25 111 GLY A O 1
ATOM 910 N N . LEU A 1 112 ? 12.775 -6.867 -22.755 1.00 75.44 112 LEU A N 1
ATOM 911 C CA . LEU A 1 112 ? 11.856 -7.503 -21.806 1.00 75.44 112 LEU A CA 1
ATOM 912 C C . LEU A 1 112 ? 10.452 -7.629 -22.429 1.00 75.44 112 LEU A C 1
ATOM 914 O O . LEU A 1 112 ? 9.939 -6.632 -22.953 1.00 75.44 112 LEU A O 1
ATOM 918 N N . PRO A 1 113 ? 9.798 -8.806 -22.340 1.00 68.25 113 PRO A N 1
ATOM 919 C CA . PRO A 1 113 ? 8.407 -8.961 -22.757 1.00 68.25 113 PRO A CA 1
ATOM 920 C C . PRO A 1 113 ? 7.519 -8.002 -21.960 1.00 68.25 113 PRO A C 1
ATOM 922 O O . PRO A 1 113 ? 7.784 -7.706 -20.786 1.00 68.25 113 PRO A O 1
ATOM 925 N N . LYS A 1 114 ? 6.459 -7.475 -22.587 1.00 72.38 114 LYS A N 1
ATOM 926 C CA . LYS A 1 114 ? 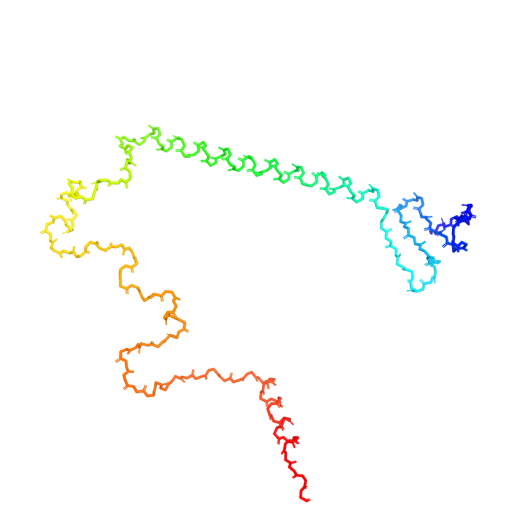5.583 -6.511 -21.907 1.00 72.38 114 LYS A CA 1
ATOM 927 C C . LYS A 1 114 ? 4.995 -7.181 -20.666 1.00 72.38 114 LYS A C 1
ATOM 929 O O . LYS A 1 114 ? 4.692 -8.369 -20.672 1.00 72.38 114 LYS A O 1
ATOM 934 N N . ARG A 1 115 ? 4.772 -6.409 -19.596 1.00 65.69 115 ARG A N 1
ATOM 935 C CA . ARG A 1 115 ? 4.265 -6.878 -18.284 1.00 65.69 115 ARG A CA 1
ATOM 936 C C . ARG A 1 115 ? 3.012 -7.778 -18.356 1.00 65.69 115 ARG A C 1
ATOM 938 O O . ARG A 1 115 ? 2.715 -8.483 -17.398 1.00 65.69 115 ARG A O 1
ATOM 945 N N . ASN A 1 116 ? 2.296 -7.759 -19.480 1.00 62.41 116 ASN A N 1
ATOM 946 C CA . ASN A 1 116 ? 1.089 -8.543 -19.725 1.00 62.41 116 ASN A CA 1
ATOM 947 C C . ASN A 1 116 ? 1.332 -9.868 -20.484 1.00 62.41 116 ASN A C 1
ATOM 949 O O . ASN A 1 116 ? 0.425 -10.689 -20.528 1.00 62.41 116 ASN A O 1
ATOM 953 N N . GLU A 1 117 ? 2.522 -10.101 -21.042 1.00 62.31 117 GLU A N 1
ATOM 954 C CA . GLU A 1 117 ? 2.897 -11.325 -21.777 1.00 62.31 117 GLU A CA 1
ATOM 955 C C . GLU A 1 117 ? 3.561 -12.369 -20.858 1.00 62.31 117 GLU A C 1
ATOM 957 O O . GLU A 1 117 ? 3.367 -13.566 -21.032 1.00 62.31 117 GLU A O 1
ATOM 962 N N . ALA A 1 118 ? 4.264 -11.930 -19.806 1.00 57.34 118 ALA A N 1
ATOM 963 C CA . ALA A 1 118 ? 5.061 -12.792 -18.921 1.00 57.34 118 ALA A CA 1
ATOM 964 C C . ALA A 1 118 ? 4.266 -13.612 -17.878 1.00 57.34 118 ALA A C 1
ATOM 966 O O . ALA A 1 118 ? 4.864 -14.330 -17.079 1.00 57.34 118 ALA A O 1
ATOM 967 N N . LYS A 1 119 ? 2.929 -13.502 -17.824 1.00 56.28 119 LYS A N 1
ATOM 968 C CA . LYS A 1 119 ? 2.123 -14.307 -16.878 1.00 56.28 119 LYS A CA 1
ATOM 969 C C . LYS A 1 119 ? 2.028 -15.777 -17.278 1.00 56.28 119 LYS A C 1
ATOM 971 O O . LYS A 1 119 ? 1.737 -16.615 -16.428 1.00 56.28 119 LYS A O 1
ATOM 976 N N . THR A 1 120 ? 2.305 -16.083 -18.537 1.00 59.91 120 THR A N 1
ATOM 977 C CA . THR A 1 120 ? 2.489 -17.448 -19.006 1.00 59.91 120 THR A CA 1
ATOM 978 C C . THR A 1 120 ? 3.995 -17.642 -19.113 1.00 59.91 120 THR A C 1
ATOM 980 O O . THR A 1 120 ? 4.617 -17.074 -20.001 1.00 59.91 120 THR A O 1
ATOM 983 N N . GLY A 1 121 ? 4.601 -18.380 -18.179 1.00 60.84 121 GLY A N 1
ATOM 984 C CA . GLY A 1 121 ? 6.038 -18.704 -18.178 1.00 60.84 121 GLY A CA 1
ATOM 985 C C . GLY A 1 121 ? 6.424 -19.686 -19.289 1.00 60.84 121 GLY A C 1
ATOM 986 O O . GLY A 1 121 ? 7.085 -20.684 -19.027 1.00 60.84 121 GLY A O 1
ATOM 987 N N . ALA A 1 122 ? 5.915 -19.459 -20.497 1.00 66.25 122 ALA A N 1
ATOM 988 C CA . ALA A 1 122 ? 6.102 -20.278 -21.677 1.00 66.25 122 ALA A CA 1
ATOM 989 C C . ALA A 1 122 ? 6.744 -19.423 -22.769 1.00 66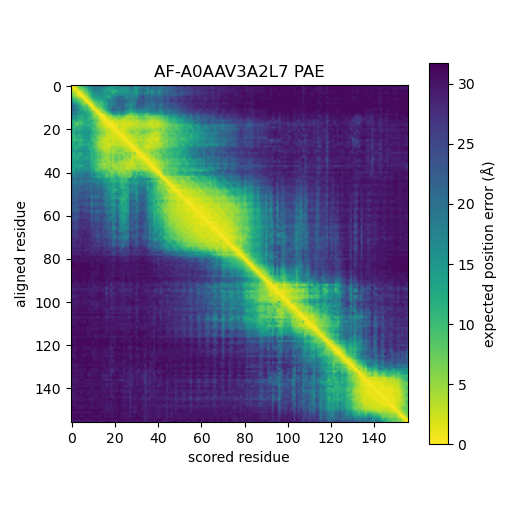.25 122 ALA A C 1
ATOM 991 O O . ALA A 1 122 ? 6.227 -18.354 -23.101 1.00 66.25 122 ALA A O 1
ATOM 992 N N . ASP A 1 123 ? 7.837 -19.914 -23.341 1.00 64.19 123 ASP A N 1
ATOM 993 C CA . ASP A 1 123 ? 8.483 -19.278 -24.481 1.00 64.19 123 ASP A CA 1
ATOM 994 C C . ASP A 1 123 ? 7.542 -19.325 -25.689 1.00 64.19 123 ASP A C 1
ATOM 996 O O . ASP A 1 123 ? 7.153 -20.394 -26.163 1.00 64.19 123 ASP A O 1
ATOM 1000 N N . THR A 1 124 ? 7.182 -18.156 -26.217 1.00 63.72 124 THR A N 1
ATOM 1001 C CA . THR A 1 124 ? 6.321 -18.018 -27.405 1.00 63.72 124 THR A CA 1
ATOM 1002 C C . THR A 1 124 ? 6.980 -18.534 -28.689 1.00 63.72 124 THR A C 1
ATOM 1004 O O . THR A 1 124 ? 6.319 -18.653 -29.717 1.00 63.72 124 THR A O 1
ATOM 1007 N N . THR A 1 125 ? 8.271 -18.869 -28.632 1.00 64.19 125 THR A N 1
ATOM 1008 C CA . THR A 1 125 ? 9.072 -19.397 -29.743 1.00 64.19 125 THR A CA 1
ATOM 1009 C C . THR A 1 125 ? 8.789 -20.877 -30.039 1.00 64.19 125 THR A C 1
ATOM 1011 O O . THR A 1 125 ? 9.082 -21.347 -31.137 1.00 64.19 125 THR A O 1
ATOM 1014 N N . ALA A 1 126 ? 8.204 -21.634 -29.105 1.00 59.53 126 ALA A N 1
ATOM 1015 C CA . ALA A 1 126 ? 7.918 -23.054 -29.307 1.00 59.53 126 ALA A CA 1
ATOM 1016 C C . ALA A 1 126 ? 6.512 -23.265 -29.899 1.00 59.53 126 ALA A C 1
ATOM 1018 O O . ALA A 1 126 ? 5.505 -23.214 -29.195 1.00 59.53 126 ALA A O 1
ATOM 1019 N N . ALA A 1 127 ? 6.430 -23.539 -31.202 1.00 59.56 127 ALA A N 1
ATOM 1020 C CA . ALA A 1 127 ? 5.184 -23.953 -31.843 1.00 59.56 127 ALA A CA 1
ATOM 1021 C C . ALA A 1 127 ? 4.873 -25.429 -31.513 1.00 59.56 127 ALA A C 1
ATOM 1023 O O . ALA A 1 127 ? 5.439 -26.340 -32.112 1.00 59.56 127 ALA A O 1
ATOM 1024 N N . GLY A 1 128 ? 3.980 -25.675 -30.549 1.00 68.38 128 GLY A N 1
ATOM 1025 C CA . GLY A 1 128 ? 3.452 -27.008 -30.220 1.00 68.38 128 GLY A CA 1
ATOM 1026 C C . GLY A 1 128 ? 2.766 -27.062 -28.846 1.00 68.38 128 GLY A C 1
ATOM 1027 O O . GLY A 1 128 ? 2.965 -26.150 -28.042 1.00 68.38 128 GLY A O 1
ATOM 1028 N N . PRO A 1 129 ? 1.950 -28.098 -28.540 1.00 64.88 129 PRO A N 1
ATOM 1029 C CA . PRO A 1 129 ? 1.418 -28.314 -27.196 1.00 64.88 129 PRO A CA 1
ATOM 1030 C C . PRO A 1 129 ? 2.578 -28.494 -26.213 1.00 64.88 129 PRO A C 1
ATOM 1032 O O . PRO A 1 129 ? 3.219 -29.542 -26.157 1.00 64.88 129 PRO A O 1
ATOM 1035 N N . LEU A 1 130 ? 2.886 -27.435 -25.470 1.00 58.25 130 LEU A N 1
ATOM 1036 C CA . LEU A 1 130 ? 3.961 -27.431 -24.494 1.00 58.25 130 LEU A CA 1
ATOM 1037 C C . LEU A 1 130 ? 3.514 -28.332 -23.337 1.00 58.25 130 LEU A C 1
ATOM 1039 O O . LEU A 1 130 ? 2.597 -27.976 -22.595 1.00 58.25 130 LEU A O 1
ATOM 1043 N N . PHE A 1 131 ? 4.105 -29.525 -23.225 1.00 58.75 131 PHE A N 1
ATOM 1044 C CA . PHE A 1 131 ? 3.876 -30.461 -22.123 1.00 58.75 131 PHE A CA 1
ATOM 1045 C C . PHE A 1 131 ? 4.398 -29.841 -20.820 1.00 58.75 131 PHE A C 1
ATOM 1047 O O . PHE A 1 131 ? 5.473 -30.169 -20.329 1.00 58.75 131 PHE A O 1
ATOM 1054 N N . GLN A 1 132 ? 3.661 -28.875 -20.280 1.00 67.75 132 GLN A N 1
ATOM 1055 C CA . GLN A 1 132 ? 3.970 -28.255 -19.006 1.00 67.75 132 GLN A CA 1
ATOM 1056 C C . GLN A 1 132 ? 3.438 -29.156 -17.902 1.00 67.75 132 GLN A C 1
ATOM 1058 O O . GLN A 1 132 ? 2.252 -29.501 -17.879 1.00 67.75 132 GLN A O 1
ATOM 1063 N N . GLN A 1 133 ? 4.320 -29.527 -16.975 1.00 67.00 133 GLN A N 1
ATOM 1064 C CA . GLN A 1 133 ? 3.943 -30.209 -15.748 1.00 67.00 133 GLN A CA 1
ATOM 1065 C C . GLN A 1 133 ? 2.969 -29.310 -14.981 1.00 67.00 133 GLN A C 1
ATOM 1067 O O . GLN A 1 133 ? 3.354 -28.334 -14.339 1.00 67.00 133 GLN A O 1
ATOM 1072 N N . ARG A 1 134 ? 1.675 -29.615 -15.091 1.00 74.00 134 ARG A N 1
ATOM 1073 C CA . ARG A 1 134 ? 0.647 -28.941 -14.306 1.00 74.00 134 ARG A CA 1
ATOM 1074 C C . ARG A 1 134 ? 0.836 -29.335 -12.840 1.00 74.00 134 ARG A C 1
ATOM 1076 O O . ARG A 1 134 ? 1.009 -30.525 -12.568 1.00 74.00 134 ARG A O 1
ATOM 1083 N N . PRO A 1 135 ? 0.793 -28.381 -11.896 1.00 83.56 135 PRO A N 1
ATOM 1084 C CA . PRO A 1 135 ? 0.800 -28.707 -10.478 1.00 83.56 135 PRO A CA 1
ATOM 1085 C C . PRO A 1 135 ? -0.322 -29.700 -10.165 1.00 83.56 135 PRO A C 1
ATOM 1087 O O . PRO A 1 135 ? -1.459 -29.506 -10.604 1.00 83.56 135 PRO A O 1
ATOM 1090 N N . TYR A 1 136 ? -0.005 -30.762 -9.422 1.00 83.38 136 TYR A N 1
ATOM 1091 C CA . TYR A 1 136 ? -1.027 -31.693 -8.956 1.00 83.38 136 TYR A CA 1
ATOM 1092 C C . TYR A 1 136 ? -2.054 -30.940 -8.095 1.00 83.38 136 TYR A C 1
ATOM 1094 O O . TYR A 1 136 ? -1.669 -30.069 -7.305 1.00 83.38 136 TYR A O 1
ATOM 1102 N N . PRO A 1 137 ? -3.358 -31.239 -8.237 1.00 89.50 137 PRO A N 1
ATOM 1103 C CA . PRO A 1 137 ? -4.385 -30.637 -7.397 1.00 89.50 137 PRO A CA 1
ATOM 1104 C C . PRO A 1 137 ? -4.102 -30.920 -5.917 1.00 89.50 137 PRO A C 1
ATOM 1106 O O . PRO A 1 137 ? -3.558 -31.966 -5.560 1.00 89.50 137 PRO A O 1
ATOM 1109 N N . SER A 1 138 ? -4.496 -29.997 -5.036 1.00 90.75 138 SER A N 1
ATOM 1110 C CA . SER A 1 138 ? -4.369 -30.226 -3.595 1.00 90.75 138 SER A CA 1
ATOM 1111 C C . SER A 1 138 ? -5.241 -31.413 -3.157 1.00 90.75 138 SER A C 1
ATOM 1113 O O . SER A 1 138 ? -6.291 -31.650 -3.766 1.00 90.75 138 SER A O 1
ATOM 1115 N N . PRO A 1 139 ? -4.881 -32.138 -2.079 1.00 94.56 139 PRO A N 1
ATOM 1116 C CA . PRO A 1 139 ? -5.667 -33.280 -1.605 1.00 94.56 139 PRO A CA 1
ATOM 1117 C C . PRO A 1 139 ? -7.161 -32.962 -1.420 1.00 94.56 139 PRO A C 1
ATOM 1119 O O . PRO A 1 139 ? -8.019 -33.748 -1.810 1.00 94.56 139 PRO A O 1
ATOM 1122 N N . GLY A 1 140 ? -7.498 -31.764 -0.927 1.00 96.06 140 GLY A N 1
ATOM 1123 C CA . GLY A 1 140 ? -8.890 -31.324 -0.786 1.00 96.06 140 GLY A CA 1
ATOM 1124 C C . GLY A 1 140 ? -9.620 -31.081 -2.115 1.00 96.06 140 GLY A C 1
ATOM 1125 O O . GLY A 1 140 ? -10.827 -31.299 -2.193 1.00 96.06 140 GLY A O 1
ATOM 1126 N N . ALA A 1 141 ? -8.916 -30.654 -3.169 1.00 94.06 141 ALA A N 1
ATOM 1127 C CA . ALA A 1 141 ? -9.502 -30.509 -4.501 1.00 94.06 141 ALA A CA 1
ATOM 1128 C C . ALA A 1 141 ? -9.819 -31.876 -5.129 1.00 94.06 141 ALA A C 1
ATOM 1130 O O . ALA A 1 141 ? -10.886 -32.033 -5.717 1.00 94.06 141 ALA A O 1
ATOM 1131 N N . VAL A 1 142 ? -8.947 -32.872 -4.929 1.00 93.56 142 VAL A N 1
ATOM 1132 C CA . VAL A 1 142 ? -9.197 -34.261 -5.354 1.00 93.56 142 VAL A CA 1
ATOM 1133 C C . VAL A 1 142 ? -10.418 -34.839 -4.638 1.00 93.56 142 VAL A C 1
ATOM 1135 O O . VAL A 1 142 ? -11.301 -35.402 -5.281 1.00 93.56 142 VAL A O 1
ATOM 1138 N N . LEU A 1 143 ? -10.514 -34.655 -3.316 1.00 93.31 143 LEU A N 1
ATOM 1139 C CA . LEU A 1 143 ? -11.658 -35.137 -2.535 1.00 93.31 143 LEU A CA 1
ATOM 1140 C C . LEU A 1 143 ? -12.984 -34.504 -2.982 1.00 93.31 143 LEU A C 1
ATOM 1142 O O . LEU A 1 143 ? -13.974 -35.219 -3.124 1.00 93.31 143 LEU A O 1
ATOM 1146 N N . ARG A 1 144 ? -13.005 -33.189 -3.249 1.00 95.12 144 ARG A N 1
ATOM 1147 C CA . ARG A 1 144 ? -14.199 -32.507 -3.779 1.00 95.12 144 ARG A CA 1
ATOM 1148 C C . ARG A 1 144 ? -14.597 -33.024 -5.156 1.00 95.12 144 ARG A C 1
ATOM 1150 O O . ARG A 1 144 ? -15.758 -33.362 -5.339 1.00 95.12 144 ARG A O 1
ATOM 1157 N N . ALA A 1 145 ? -13.646 -33.152 -6.081 1.00 92.50 145 ALA A N 1
ATOM 1158 C CA . ALA A 1 145 ? -13.919 -33.676 -7.418 1.00 92.50 145 ALA A CA 1
ATOM 1159 C C . ALA A 1 145 ? -14.490 -35.105 -7.369 1.00 92.50 145 ALA A C 1
ATOM 1161 O O . ALA A 1 145 ? -15.433 -35.420 -8.089 1.00 92.50 145 ALA A O 1
ATOM 1162 N N . ASN A 1 146 ? -13.980 -35.956 -6.473 1.00 92.62 146 ASN A N 1
ATOM 1163 C CA . ASN A 1 146 ? -14.507 -37.308 -6.278 1.00 92.62 146 ASN A CA 1
ATOM 1164 C C . ASN A 1 146 ? -15.924 -37.307 -5.685 1.00 92.62 146 ASN A C 1
ATOM 1166 O O . ASN A 1 146 ? -16.754 -38.121 -6.089 1.00 92.62 146 ASN A O 1
ATOM 1170 N N . ALA A 1 147 ? -16.212 -36.398 -4.748 1.00 91.25 147 ALA A N 1
ATOM 1171 C CA . ALA A 1 147 ? -17.544 -36.235 -4.167 1.00 91.25 147 ALA A CA 1
ATOM 1172 C C . ALA A 1 147 ? -18.561 -35.680 -5.181 1.00 91.25 147 ALA A C 1
ATOM 1174 O O . ALA A 1 147 ? -19.718 -36.093 -5.206 1.00 91.25 147 ALA A O 1
ATOM 1175 N N . GLU A 1 148 ? -18.139 -34.764 -6.050 1.00 89.12 148 GLU A N 1
ATOM 1176 C CA . GLU A 1 148 ? -18.960 -34.261 -7.153 1.00 89.12 148 GLU A CA 1
ATOM 1177 C C . GLU A 1 148 ? -19.212 -35.354 -8.196 1.00 89.12 148 GLU A C 1
ATOM 1179 O O . GLU A 1 148 ? -20.350 -35.549 -8.617 1.00 89.12 148 GLU A O 1
ATOM 1184 N N . ALA A 1 149 ? -18.181 -36.122 -8.558 1.00 87.12 149 ALA A N 1
ATOM 1185 C CA . ALA A 1 149 ? -18.296 -37.233 -9.495 1.00 87.12 149 ALA A CA 1
ATOM 1186 C C . ALA A 1 149 ? -19.175 -38.372 -8.959 1.00 87.12 149 ALA A C 1
ATOM 1188 O O . ALA A 1 149 ? -19.863 -39.019 -9.744 1.00 87.12 149 ALA A O 1
ATOM 1189 N N . SER A 1 150 ? -19.187 -38.630 -7.645 1.00 82.62 150 SER A N 1
ATOM 1190 C CA . SER A 1 150 ? -20.112 -39.603 -7.051 1.00 82.62 150 SER A CA 1
ATOM 1191 C C . SER A 1 150 ? -21.549 -39.087 -7.029 1.00 82.62 150 SER A C 1
ATOM 1193 O O . SER A 1 150 ? -22.467 -39.855 -7.301 1.00 82.62 150 SER A O 1
ATOM 1195 N N . ARG A 1 151 ? -21.748 -37.786 -6.783 1.00 82.00 151 ARG A N 1
ATOM 1196 C CA . ARG A 1 151 ? -23.064 -37.131 -6.811 1.00 82.00 151 ARG A CA 1
ATOM 1197 C C . ARG A 1 151 ? -23.652 -37.022 -8.221 1.00 82.00 151 ARG A C 1
ATOM 1199 O O . ARG A 1 151 ? -24.867 -37.023 -8.370 1.00 82.00 151 ARG A O 1
ATOM 1206 N N . ALA A 1 152 ? -22.800 -36.907 -9.237 1.00 73.25 152 ALA A N 1
ATOM 1207 C CA . ALA A 1 152 ? -23.194 -36.794 -10.639 1.00 73.25 152 ALA A CA 1
ATOM 1208 C C . ALA A 1 152 ? -23.464 -38.146 -11.320 1.00 73.25 152 ALA A C 1
ATOM 1210 O O . ALA A 1 152 ? -23.883 -38.156 -12.477 1.00 73.25 152 ALA A O 1
ATOM 1211 N N . LYS A 1 153 ? -23.238 -39.282 -10.643 1.00 75.44 153 LYS A N 1
ATOM 1212 C CA . LYS A 1 153 ? -23.656 -40.586 -11.167 1.00 75.44 153 LYS A CA 1
ATOM 1213 C C . LYS A 1 153 ? -25.176 -40.714 -11.022 1.00 75.44 153 LYS A C 1
ATOM 1215 O O . LYS A 1 153 ? -25.656 -40.698 -9.888 1.00 75.44 153 LYS A O 1
ATOM 1220 N N . PRO A 1 154 ? -25.938 -40.829 -12.124 1.00 64.06 154 PRO A N 1
ATOM 1221 C CA . PRO A 1 154 ? -27.344 -41.178 -12.022 1.00 64.06 154 PRO A CA 1
ATOM 1222 C C . PRO A 1 154 ? -27.452 -42.585 -11.425 1.00 64.06 154 PRO A C 1
ATOM 1224 O O . PRO A 1 154 ? -26.682 -43.480 -11.774 1.00 64.06 154 PRO A O 1
ATOM 1227 N N . VAL A 1 155 ? -28.372 -42.741 -10.479 1.00 66.06 155 VAL A N 1
ATOM 1228 C CA . VAL A 1 155 ? -28.801 -44.046 -9.975 1.00 66.06 155 VAL A CA 1
ATOM 1229 C C . VAL A 1 155 ? -29.615 -44.681 -11.103 1.00 66.06 155 VAL A C 1
ATOM 1231 O O . VAL A 1 155 ? -30.652 -44.124 -11.463 1.00 66.06 155 VAL A O 1
ATOM 1234 N N . GLU A 1 156 ? -29.101 -45.752 -11.712 1.00 53.78 156 GLU A N 1
ATOM 1235 C CA . GLU A 1 156 ? -29.904 -46.646 -12.566 1.00 53.78 156 GLU A CA 1
ATOM 1236 C C . GLU A 1 156 ? -30.941 -47.408 -11.735 1.00 53.78 156 GLU A C 1
ATOM 1238 O O . GLU A 1 156 ? -30.610 -47.801 -10.589 1.00 53.78 156 GLU A O 1
#

Mean predicted aligned error: 21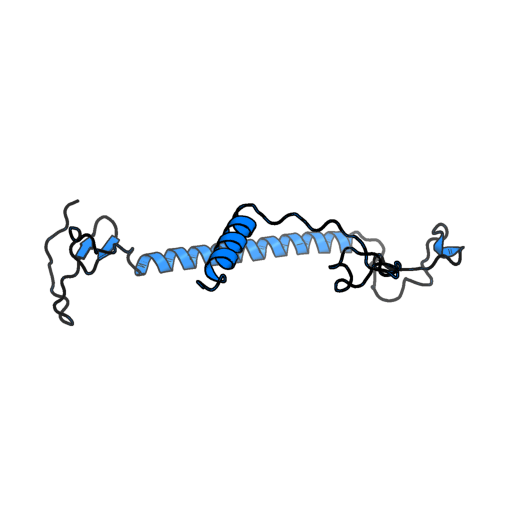.7 Å

Nearest PDB structures (foldseek):
  3olm-assembly1_A  TM=4.426E-01  e=9.793E+00  Saccharomyces cerevisiae